Protein AF-A0A8C5XWJ7-F1 (afdb_monomer_lite)

Radius of gyration: 26.79 Å; chains: 1; bounding box: 66×51×89 Å

Structure (mmCIF, N/CA/C/O backbone):
data_AF-A0A8C5XWJ7-F1
#
_entry.id   AF-A0A8C5XWJ7-F1
#
loop_
_atom_site.group_PDB
_atom_site.id
_atom_site.type_symbol
_atom_site.label_atom_id
_atom_site.label_alt_id
_atom_site.label_comp_id
_atom_site.label_asym_id
_atom_site.label_entity_id
_atom_site.label_seq_id
_atom_site.pdbx_PDB_ins_code
_atom_site.Cartn_x
_atom_site.Cartn_y
_atom_site.Cartn_z
_atom_site.occupancy
_atom_site.B_iso_or_equiv
_atom_site.auth_seq_id
_atom_site.auth_comp_id
_atom_site.auth_asym_id
_atom_site.auth_atom_id
_atom_site.pdbx_PDB_model_num
ATOM 1 N N . MET A 1 1 ? 43.034 -2.408 -33.786 1.00 40.81 1 MET A N 1
ATOM 2 C CA . MET A 1 1 ? 42.674 -2.205 -32.367 1.00 40.81 1 MET A CA 1
ATOM 3 C C . MET A 1 1 ? 41.240 -1.733 -32.351 1.00 40.81 1 MET A C 1
ATOM 5 O O . MET A 1 1 ? 40.972 -0.617 -32.766 1.00 40.81 1 MET A O 1
ATOM 9 N N . ASP A 1 2 ? 40.327 -2.635 -32.014 1.00 49.75 2 ASP A N 1
ATOM 10 C CA . ASP A 1 2 ? 38.895 -2.451 -32.217 1.00 49.75 2 ASP A CA 1
ATOM 11 C C . ASP A 1 2 ? 38.173 -2.658 -30.889 1.00 49.75 2 ASP A C 1
ATOM 13 O O . ASP A 1 2 ? 38.256 -3.739 -30.296 1.00 49.75 2 ASP A O 1
ATOM 17 N N . ARG A 1 3 ? 37.506 -1.603 -30.423 1.00 49.62 3 ARG A N 1
ATOM 18 C CA . ARG A 1 3 ? 36.061 -1.578 -30.151 1.00 49.62 3 ARG A CA 1
ATOM 19 C C . ARG A 1 3 ? 35.765 -0.497 -29.130 1.00 49.62 3 ARG A C 1
ATOM 21 O O . ARG A 1 3 ? 35.893 -0.695 -27.922 1.00 49.62 3 ARG A O 1
ATOM 28 N N . GLY A 1 4 ? 35.327 0.649 -29.647 1.00 53.47 4 GLY A N 1
ATOM 29 C CA . GLY A 1 4 ? 34.636 1.659 -28.863 1.00 53.47 4 GLY A CA 1
ATOM 30 C C . GLY A 1 4 ? 33.479 1.003 -28.116 1.00 53.47 4 GLY A C 1
ATOM 31 O O . GLY A 1 4 ? 32.490 0.583 -28.709 1.00 53.47 4 GLY A O 1
ATOM 32 N N . ARG A 1 5 ? 33.624 0.881 -26.798 1.00 60.12 5 ARG A N 1
ATOM 33 C CA . ARG A 1 5 ? 32.554 0.455 -25.903 1.00 60.12 5 ARG A CA 1
ATOM 34 C C . ARG A 1 5 ? 31.659 1.665 -25.661 1.00 60.12 5 ARG A C 1
ATOM 36 O O . ARG A 1 5 ? 31.782 2.364 -24.660 1.00 60.12 5 ARG A O 1
ATOM 43 N N . SER A 1 6 ? 30.787 1.944 -26.620 1.00 64.38 6 SER A N 1
ATOM 44 C CA . SER A 1 6 ? 29.688 2.886 -26.458 1.00 64.38 6 SER A CA 1
ATOM 45 C C . SER A 1 6 ? 28.746 2.333 -25.389 1.00 64.38 6 SER A C 1
ATOM 47 O O . SER A 1 6 ? 28.048 1.339 -25.583 1.00 64.38 6 SER A O 1
ATOM 49 N N . PHE A 1 7 ? 28.756 2.966 -24.216 1.00 57.22 7 PHE A N 1
ATOM 50 C CA . PHE A 1 7 ? 27.752 2.749 -23.185 1.00 57.22 7 PHE A CA 1
ATOM 51 C C . PHE A 1 7 ? 26.411 3.235 -23.735 1.00 57.22 7 PHE A C 1
ATOM 53 O O . PHE A 1 7 ? 26.089 4.421 -23.667 1.00 57.22 7 PHE A O 1
ATOM 60 N N . ALA A 1 8 ? 25.644 2.319 -24.324 1.00 52.94 8 ALA A N 1
ATOM 61 C CA . ALA A 1 8 ? 24.260 2.562 -24.680 1.00 52.94 8 ALA A CA 1
ATOM 62 C C . ALA A 1 8 ? 23.503 2.942 -23.398 1.00 52.94 8 ALA A C 1
ATOM 64 O O . ALA A 1 8 ? 23.212 2.101 -22.546 1.00 52.94 8 ALA A O 1
ATOM 65 N N . LYS A 1 9 ? 23.232 4.240 -23.241 1.00 59.19 9 LYS A N 1
ATOM 66 C CA . LYS A 1 9 ? 22.305 4.773 -22.246 1.00 59.19 9 LYS A CA 1
ATOM 67 C C . LYS A 1 9 ? 20.931 4.190 -22.564 1.00 59.19 9 LYS A C 1
ATOM 69 O O . LYS A 1 9 ? 20.257 4.649 -23.479 1.00 59.19 9 LYS A O 1
ATOM 74 N N . SER A 1 10 ? 20.551 3.144 -21.839 1.00 54.28 10 SER A N 1
ATOM 75 C CA . SER A 1 10 ? 19.203 2.586 -21.899 1.00 54.28 10 SER A CA 1
ATOM 76 C C . SER A 1 10 ? 18.195 3.675 -21.526 1.00 54.28 10 SER A C 1
ATOM 78 O O . SER A 1 10 ? 18.187 4.165 -20.399 1.00 54.28 10 SER A O 1
ATOM 80 N N . SER A 1 11 ? 17.337 4.041 -22.476 1.00 57.50 11 SER A N 1
ATOM 81 C CA . SER A 1 11 ? 16.183 4.932 -22.305 1.00 57.50 11 SER A CA 1
ATOM 82 C C . SER A 1 11 ? 15.000 4.252 -21.590 1.00 57.50 11 SER A C 1
ATOM 84 O O . SER A 1 11 ? 13.894 4.779 -21.558 1.00 57.50 11 SER A O 1
ATOM 86 N N . GLY A 1 12 ? 15.208 3.084 -20.968 1.00 54.47 12 GLY A N 1
ATOM 87 C CA . GLY A 1 12 ? 14.169 2.299 -20.287 1.00 54.47 12 GLY A CA 1
ATOM 88 C C . GLY A 1 12 ? 13.775 2.781 -18.881 1.00 54.47 12 GLY A C 1
ATOM 89 O O . GLY A 1 12 ? 13.109 2.042 -18.150 1.00 54.47 12 GLY A O 1
ATOM 90 N N . GLY A 1 13 ? 14.212 3.974 -18.464 1.00 57.50 13 GLY A N 1
ATOM 91 C CA . GLY A 1 13 ? 13.927 4.530 -17.137 1.00 57.50 13 GLY A CA 1
ATOM 92 C C . GLY A 1 13 ? 12.491 5.040 -16.989 1.00 57.50 13 GLY A C 1
ATOM 93 O O . GLY A 1 13 ? 11.832 4.751 -15.991 1.00 57.50 13 GLY A O 1
ATOM 94 N N . ASP A 1 14 ? 11.971 5.734 -18.001 1.00 60.69 14 ASP A N 1
ATOM 95 C CA . ASP A 1 14 ? 10.746 6.533 -17.864 1.00 60.69 14 ASP A CA 1
ATOM 96 C C . ASP A 1 14 ? 9.481 5.682 -17.692 1.00 60.69 14 ASP A C 1
ATOM 98 O O . ASP A 1 14 ? 8.624 5.977 -16.852 1.00 60.69 14 ASP A O 1
ATOM 102 N N . ALA A 1 15 ? 9.385 4.565 -18.418 1.00 63.22 15 ALA A N 1
ATOM 103 C CA . ALA A 1 15 ? 8.252 3.646 -18.309 1.00 63.22 15 ALA A CA 1
ATOM 104 C C . ALA A 1 15 ? 8.202 2.958 -16.934 1.00 63.22 15 ALA A C 1
ATOM 106 O O . ALA A 1 15 ? 7.151 2.908 -16.291 1.00 63.22 15 ALA A O 1
ATOM 107 N N . GLN A 1 16 ? 9.355 2.494 -16.440 1.00 63.53 16 GLN A N 1
ATOM 108 C CA . GLN A 1 16 ? 9.446 1.821 -15.143 1.00 63.53 16 GLN A CA 1
ATOM 109 C C . GLN A 1 16 ? 9.201 2.782 -13.977 1.00 63.53 16 GLN A C 1
ATOM 111 O O . GLN A 1 16 ? 8.587 2.399 -12.980 1.00 63.53 16 GLN A O 1
ATOM 116 N N . ILE A 1 17 ? 9.657 4.034 -14.085 1.00 70.62 17 ILE A N 1
ATOM 117 C CA . ILE A 1 17 ? 9.382 5.072 -13.086 1.00 70.62 17 ILE A CA 1
ATOM 118 C C . ILE A 1 17 ? 7.880 5.384 -13.062 1.00 70.62 17 ILE A C 1
ATOM 120 O O . ILE A 1 17 ? 7.280 5.400 -11.986 1.00 70.62 17 ILE A O 1
ATOM 124 N N . SER A 1 18 ? 7.249 5.536 -14.230 1.00 72.81 18 SER A N 1
ATOM 125 C CA . SER A 1 18 ? 5.811 5.804 -14.350 1.00 72.81 18 SER A CA 1
ATOM 126 C C . SER A 1 18 ? 4.949 4.704 -13.722 1.00 72.81 18 SER A C 1
ATOM 128 O O . SER A 1 18 ? 4.037 4.991 -12.939 1.00 72.81 18 SER A O 1
ATOM 130 N N . GLU A 1 19 ? 5.254 3.432 -13.989 1.00 77.12 19 GLU A N 1
ATOM 131 C CA . GLU A 1 19 ? 4.512 2.308 -13.413 1.00 77.12 19 GLU A CA 1
ATOM 132 C C . GLU A 1 19 ? 4.692 2.213 -11.890 1.00 77.12 19 GLU A C 1
ATOM 134 O O . GLU A 1 19 ? 3.715 2.079 -11.144 1.00 77.12 19 GLU A O 1
ATOM 139 N N . LYS A 1 20 ? 5.922 2.394 -11.394 1.00 80.12 20 LYS A N 1
ATOM 140 C CA . LYS A 1 20 ? 6.206 2.428 -9.951 1.00 80.12 20 LYS A CA 1
ATOM 141 C C . LYS A 1 20 ? 5.446 3.557 -9.256 1.00 80.12 20 LYS A C 1
ATOM 143 O O . LYS A 1 20 ? 4.802 3.316 -8.234 1.00 80.12 20 LYS A O 1
ATOM 148 N N . CYS A 1 21 ? 5.422 4.756 -9.837 1.00 83.00 21 CYS A N 1
ATOM 149 C CA . CYS A 1 21 ? 4.646 5.881 -9.318 1.00 83.00 21 CYS A CA 1
ATOM 150 C C . CYS A 1 21 ? 3.147 5.559 -9.206 1.00 83.00 21 CYS A C 1
ATOM 152 O O . CYS A 1 21 ? 2.519 5.929 -8.212 1.00 83.00 21 CYS A O 1
ATOM 154 N N . LYS A 1 22 ? 2.569 4.839 -10.178 1.00 88.81 22 LYS A N 1
ATOM 155 C CA . LYS A 1 22 ? 1.166 4.391 -10.117 1.00 88.81 22 LYS A CA 1
ATOM 156 C C . LYS A 1 22 ? 0.940 3.402 -8.971 1.00 88.81 22 LYS A C 1
ATOM 158 O O . LYS A 1 22 ? 0.002 3.581 -8.198 1.00 88.81 22 LYS A O 1
ATOM 163 N N . THR A 1 23 ? 1.823 2.414 -8.801 1.00 91.81 23 THR A N 1
ATOM 164 C CA . THR A 1 23 ? 1.698 1.439 -7.698 1.00 91.81 23 THR A CA 1
ATOM 165 C C . THR A 1 23 ? 1.823 2.088 -6.319 1.00 91.81 23 THR A C 1
ATOM 167 O O . THR A 1 23 ? 1.066 1.760 -5.411 1.00 91.81 23 THR A O 1
ATOM 170 N N . PHE A 1 24 ? 2.709 3.073 -6.165 1.00 94.06 24 PHE A N 1
ATOM 17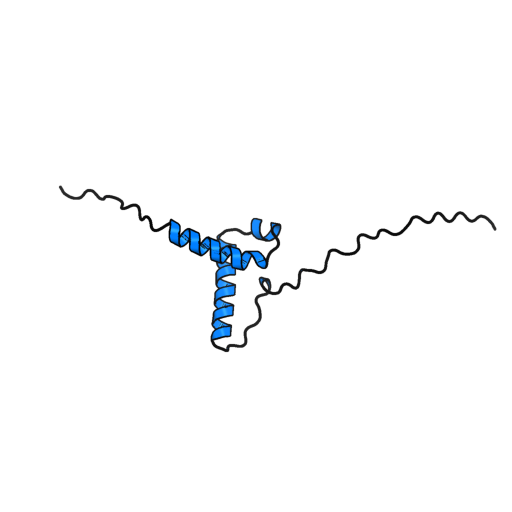1 C CA . PHE A 1 24 ? 2.848 3.827 -4.922 1.00 94.06 24 PHE A CA 1
ATOM 172 C C . PHE A 1 24 ? 1.605 4.652 -4.585 1.00 94.06 24 PHE A C 1
ATOM 174 O O . PHE A 1 24 ? 1.238 4.710 -3.414 1.00 94.06 24 PHE A O 1
ATOM 181 N N . LYS A 1 25 ? 0.916 5.224 -5.580 1.00 92.62 25 LYS A N 1
ATOM 182 C CA . LYS A 1 25 ? -0.365 5.918 -5.365 1.00 92.62 25 LYS A CA 1
ATOM 183 C C . LYS A 1 25 ? -1.468 4.976 -4.867 1.00 92.62 25 LYS A C 1
ATOM 185 O O . LYS A 1 25 ? -2.253 5.366 -4.006 1.00 92.62 25 LYS A O 1
ATOM 190 N N . ASP A 1 26 ? -1.516 3.736 -5.361 1.00 92.12 26 ASP A N 1
ATOM 191 C CA . ASP A 1 26 ? -2.495 2.742 -4.889 1.00 92.12 26 ASP A CA 1
ATOM 192 C C . ASP A 1 26 ? -2.244 2.321 -3.432 1.00 92.12 26 ASP A C 1
ATOM 194 O O . ASP A 1 26 ? -3.185 2.035 -2.696 1.00 92.12 26 ASP A O 1
ATOM 198 N N . ILE A 1 27 ? -0.984 2.329 -2.989 1.00 94.00 27 ILE A N 1
ATOM 199 C CA . ILE A 1 27 ? -0.628 2.033 -1.598 1.00 94.00 27 ILE A CA 1
ATOM 200 C C . ILE A 1 27 ? -0.807 3.249 -0.686 1.00 94.00 27 ILE A C 1
ATOM 202 O O . ILE A 1 27 ? -1.276 3.099 0.442 1.00 94.00 27 ILE A O 1
ATOM 206 N N . SER A 1 28 ? -0.485 4.460 -1.150 1.00 93.50 28 SER A N 1
ATOM 207 C CA . SER A 1 28 ? -0.492 5.656 -0.299 1.00 93.50 28 SER A CA 1
ATOM 208 C C . SER A 1 28 ? -1.861 5.969 0.305 1.00 93.50 28 SER A C 1
ATOM 210 O O . SER A 1 28 ? -1.925 6.610 1.346 1.00 93.50 28 SER A O 1
ATOM 212 N N . LYS A 1 29 ? -2.956 5.496 -0.307 1.00 91.62 29 LYS A N 1
ATOM 213 C CA . LYS A 1 29 ? -4.331 5.683 0.190 1.00 91.62 29 LYS A CA 1
ATOM 214 C C . LYS A 1 29 ? -4.597 5.041 1.558 1.00 91.62 29 LYS A C 1
ATOM 216 O O . LYS A 1 29 ? -5.550 5.423 2.227 1.00 91.62 29 LYS A O 1
ATOM 221 N N . TYR A 1 30 ? -3.772 4.075 1.961 1.00 91.81 30 TYR A N 1
ATOM 222 C CA . TYR A 1 30 ? -3.890 3.384 3.247 1.00 91.81 30 TYR A CA 1
ATOM 223 C C . TYR A 1 30 ? -3.126 4.076 4.386 1.00 91.81 30 TYR A C 1
ATOM 225 O O . TYR A 1 30 ? -3.237 3.680 5.545 1.00 91.81 30 TYR A O 1
ATOM 233 N N . PHE A 1 31 ? -2.355 5.115 4.067 1.00 91.12 31 PHE A N 1
ATOM 234 C CA . PHE A 1 31 ? -1.534 5.855 5.016 1.00 91.12 31 PHE A CA 1
ATOM 235 C C . PHE A 1 31 ? -1.993 7.310 5.085 1.00 91.12 31 PHE A C 1
ATOM 237 O O . PHE A 1 31 ? -2.501 7.873 4.114 1.00 91.12 31 PHE A O 1
ATOM 244 N N . SER A 1 32 ? -1.782 7.958 6.230 1.00 90.81 32 SER A N 1
ATOM 245 C CA . SER A 1 32 ? -1.855 9.419 6.270 1.00 90.81 32 SER A CA 1
ATOM 246 C C . SER A 1 32 ? -0.720 10.031 5.436 1.00 90.81 32 SER A C 1
ATOM 248 O O . SER A 1 32 ? 0.315 9.401 5.207 1.00 90.81 32 SER A O 1
ATOM 250 N N . LYS A 1 33 ? -0.886 11.286 4.993 1.00 90.75 33 LYS A N 1
ATOM 251 C CA . LYS A 1 33 ? 0.160 12.002 4.236 1.00 90.75 33 LYS A CA 1
ATOM 252 C C . LYS A 1 33 ? 1.490 12.041 4.996 1.00 90.75 33 LYS A C 1
ATOM 254 O O . LYS A 1 33 ? 2.541 11.889 4.388 1.00 90.75 33 LYS A O 1
ATOM 259 N N . GLU A 1 34 ? 1.436 12.220 6.312 1.00 92.38 34 GLU A N 1
ATOM 260 C CA . GLU A 1 34 ? 2.621 12.279 7.167 1.00 92.38 34 GLU A CA 1
ATOM 261 C C . GLU A 1 34 ? 3.321 10.920 7.276 1.00 92.38 34 GLU A C 1
ATOM 263 O O . GLU A 1 34 ? 4.523 10.829 7.035 1.00 92.38 34 GLU A O 1
ATOM 268 N N . GLU A 1 35 ? 2.574 9.850 7.563 1.00 93.06 35 GLU A N 1
ATOM 269 C CA . GLU A 1 35 ? 3.132 8.494 7.616 1.00 93.06 35 GLU A CA 1
ATOM 270 C C . GLU A 1 35 ? 3.732 8.091 6.269 1.00 93.06 35 GLU A C 1
ATOM 272 O O . GLU A 1 35 ? 4.850 7.589 6.219 1.00 93.06 35 GLU A O 1
ATOM 277 N N . TRP A 1 36 ? 3.035 8.371 5.165 1.00 94.12 36 TRP A N 1
ATOM 278 C CA . TRP A 1 36 ? 3.519 8.053 3.824 1.00 94.12 36 TRP A CA 1
ATOM 279 C C . TRP A 1 36 ? 4.805 8.804 3.453 1.00 94.12 36 TRP A C 1
ATOM 281 O O . TRP A 1 36 ? 5.684 8.245 2.790 1.00 94.12 36 TRP A O 1
ATOM 291 N N . SER A 1 37 ? 4.934 10.061 3.880 1.00 93.88 37 SER A N 1
ATOM 292 C CA . SER A 1 37 ? 6.143 10.864 3.669 1.00 93.88 37 SER A CA 1
ATOM 293 C C . SER A 1 37 ? 7.324 10.374 4.504 1.00 93.88 37 SER A C 1
ATOM 295 O O . SER A 1 37 ? 8.455 10.440 4.031 1.00 93.88 37 SER A O 1
ATOM 297 N N . ARG A 1 38 ? 7.073 9.826 5.701 1.00 95.50 38 ARG A N 1
ATOM 298 C CA . ARG A 1 38 ? 8.111 9.231 6.562 1.00 95.50 38 ARG A CA 1
ATOM 299 C C . ARG A 1 38 ? 8.643 7.891 6.037 1.00 95.50 38 ARG A C 1
ATOM 301 O O . ARG A 1 38 ? 9.733 7.485 6.425 1.00 95.50 38 ARG A O 1
ATOM 308 N N . LEU A 1 39 ? 7.903 7.200 5.165 1.00 95.06 39 LEU A N 1
ATOM 309 C CA . LEU A 1 39 ? 8.336 5.920 4.599 1.00 95.06 39 LEU A CA 1
ATOM 310 C C . LEU A 1 39 ? 9.391 6.094 3.498 1.00 95.06 39 LEU A C 1
ATOM 312 O O . LEU A 1 39 ? 9.185 6.806 2.506 1.00 95.06 39 LEU A O 1
ATOM 316 N N . GLY A 1 40 ? 10.484 5.340 3.624 1.00 95.75 40 GLY A N 1
ATOM 317 C CA . GLY A 1 40 ? 11.524 5.237 2.600 1.00 95.75 40 GLY A CA 1
ATOM 318 C C . GLY A 1 40 ? 11.092 4.409 1.382 1.00 95.75 40 GLY A C 1
ATOM 319 O O . GLY A 1 40 ? 10.098 3.682 1.410 1.00 95.75 40 GLY A O 1
ATOM 320 N N . TYR A 1 41 ? 11.870 4.477 0.297 1.00 92.81 41 TYR A N 1
ATOM 321 C CA . TYR A 1 41 ? 11.576 3.759 -0.953 1.00 92.81 41 TYR A CA 1
ATOM 322 C C . TYR A 1 41 ? 11.466 2.235 -0.769 1.00 92.81 41 TYR A C 1
ATOM 324 O O . TYR A 1 41 ? 10.535 1.614 -1.284 1.00 92.81 41 TYR A O 1
ATOM 332 N N . SER A 1 42 ? 12.383 1.638 0.002 1.00 92.69 42 SER A N 1
ATOM 333 C CA . SER A 1 42 ? 12.367 0.196 0.290 1.00 92.69 42 SER A CA 1
ATOM 334 C C . SER A 1 42 ? 11.085 -0.214 1.023 1.00 92.69 42 SER A C 1
ATOM 336 O O . SER A 1 42 ? 10.377 -1.111 0.577 1.00 92.69 42 SER A O 1
ATOM 338 N N . GLN A 1 43 ? 10.691 0.532 2.062 1.00 94.75 43 GLN A N 1
ATOM 339 C CA . GLN A 1 43 ? 9.447 0.270 2.795 1.00 94.75 43 GLN A CA 1
ATOM 340 C C . GLN A 1 43 ? 8.209 0.397 1.898 1.00 94.75 43 GLN A C 1
ATOM 342 O O . GLN A 1 43 ? 7.336 -0.468 1.922 1.00 94.75 43 GLN A O 1
ATOM 347 N N . LYS A 1 44 ? 8.142 1.442 1.062 1.00 94.75 44 LYS A N 1
ATOM 348 C CA . LYS A 1 44 ? 7.056 1.621 0.080 1.00 94.75 44 LYS A CA 1
ATOM 349 C C . LYS A 1 44 ? 6.972 0.440 -0.885 1.00 94.75 44 LYS A C 1
ATOM 351 O O . LYS A 1 44 ? 5.877 -0.034 -1.182 1.00 94.75 44 LYS A O 1
ATOM 356 N N . THR A 1 45 ? 8.121 -0.065 -1.324 1.00 93.62 45 THR A N 1
ATOM 357 C CA . THR A 1 45 ? 8.211 -1.248 -2.188 1.00 93.62 45 THR A CA 1
ATOM 358 C C . THR A 1 45 ? 7.696 -2.500 -1.478 1.00 93.62 45 THR A C 1
ATOM 360 O O . THR A 1 45 ? 6.895 -3.234 -2.058 1.00 93.62 45 THR A O 1
ATOM 363 N N . SER A 1 46 ? 8.052 -2.706 -0.207 1.00 94.81 46 SER A N 1
ATOM 364 C CA . SER A 1 46 ? 7.527 -3.820 0.592 1.00 94.81 46 SER A CA 1
ATOM 365 C C . SER A 1 46 ? 6.001 -3.784 0.702 1.00 94.81 46 SER A C 1
ATOM 367 O O . SER A 1 46 ? 5.358 -4.811 0.506 1.00 94.81 46 SER A O 1
ATOM 369 N N . TYR A 1 47 ? 5.389 -2.614 0.917 1.00 95.31 47 TYR A N 1
ATOM 370 C CA . TYR A 1 47 ? 3.924 -2.503 0.962 1.00 95.31 47 TYR A CA 1
ATOM 371 C C . TYR A 1 47 ? 3.247 -2.804 -0.382 1.00 95.31 47 TYR A C 1
ATOM 373 O O . TYR A 1 47 ? 2.202 -3.458 -0.404 1.00 95.31 47 TYR A O 1
ATOM 381 N N . VAL A 1 48 ? 3.849 -2.391 -1.507 1.00 94.56 48 VAL A N 1
ATOM 382 C CA . VAL A 1 48 ? 3.378 -2.790 -2.847 1.00 94.56 48 VAL A CA 1
ATOM 383 C C . VAL A 1 48 ? 3.382 -4.311 -2.974 1.00 94.56 48 VAL A C 1
ATOM 385 O O . VAL A 1 48 ? 2.395 -4.892 -3.429 1.00 94.56 48 VAL A O 1
ATOM 388 N N . TYR A 1 49 ? 4.470 -4.957 -2.551 1.00 94.38 49 TYR A N 1
ATOM 389 C CA . TYR A 1 49 ? 4.588 -6.409 -2.609 1.00 94.38 49 TYR A CA 1
ATOM 390 C C . TYR A 1 49 ? 3.562 -7.104 -1.706 1.00 94.38 49 TYR A C 1
ATOM 392 O O . TYR A 1 49 ? 2.866 -8.007 -2.163 1.00 94.38 49 TYR A O 1
ATOM 400 N N . MET A 1 50 ? 3.387 -6.639 -0.465 1.00 93.94 50 MET A N 1
ATOM 401 C CA . MET A 1 50 ? 2.401 -7.196 0.467 1.00 93.94 50 MET A CA 1
ATOM 402 C C . MET A 1 50 ? 0.976 -7.129 -0.089 1.00 93.94 50 MET A C 1
ATOM 404 O O . MET A 1 50 ? 0.245 -8.115 0.003 1.00 93.94 50 MET A O 1
ATOM 408 N N . LYS A 1 51 ? 0.589 -6.006 -0.710 1.00 94.44 51 LYS A N 1
ATOM 409 C CA . LYS A 1 51 ? -0.721 -5.887 -1.362 1.00 94.44 51 LYS A CA 1
ATOM 410 C C . LYS A 1 51 ? -0.852 -6.845 -2.547 1.00 94.44 51 LYS A C 1
ATOM 412 O O . LYS A 1 51 ? -1.827 -7.581 -2.625 1.00 94.44 51 LYS A O 1
ATOM 417 N N . LYS A 1 52 ? 0.133 -6.871 -3.453 1.00 94.38 52 LYS A N 1
ATOM 418 C CA . LYS A 1 52 ? 0.113 -7.760 -4.630 1.00 94.38 52 LYS A CA 1
ATOM 419 C C . LYS A 1 52 ? 0.045 -9.237 -4.236 1.00 94.38 52 LYS A C 1
ATOM 421 O O . LYS A 1 52 ? -0.667 -10.007 -4.880 1.00 94.38 52 LYS A O 1
ATOM 426 N N . ASN A 1 53 ? 0.763 -9.623 -3.184 1.00 94.31 53 ASN A N 1
ATOM 427 C CA . ASN A 1 53 ? 0.725 -10.974 -2.641 1.00 94.31 53 ASN A CA 1
ATOM 428 C C . ASN A 1 53 ? -0.670 -11.304 -2.094 1.00 94.31 53 ASN A C 1
ATOM 430 O O . ASN A 1 53 ? -1.238 -12.327 -2.459 1.00 94.31 53 ASN A O 1
ATOM 434 N N . TYR A 1 54 ? -1.260 -10.409 -1.295 1.00 95.19 54 TYR A N 1
ATOM 435 C CA . TYR A 1 54 ? -2.627 -10.570 -0.790 1.00 95.19 54 TYR A CA 1
ATOM 436 C C . TYR A 1 54 ? -3.664 -10.713 -1.915 1.00 95.19 54 TYR A C 1
ATOM 438 O O . TYR A 1 54 ? -4.448 -11.662 -1.914 1.00 95.19 54 TYR A O 1
ATOM 446 N N . ASP A 1 55 ? -3.620 -9.825 -2.912 1.00 94.31 55 ASP A N 1
ATOM 447 C CA . ASP A 1 55 ? -4.523 -9.859 -4.068 1.00 94.31 55 ASP A CA 1
ATOM 448 C C . ASP A 1 55 ? -4.366 -11.180 -4.850 1.00 94.31 55 ASP A C 1
ATOM 450 O O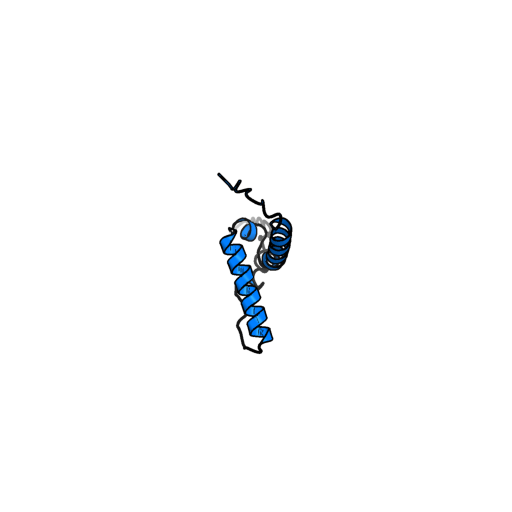 . ASP A 1 55 ? -5.344 -11.771 -5.308 1.00 94.31 55 ASP A O 1
ATOM 454 N N . THR A 1 56 ? -3.132 -11.680 -4.975 1.00 96.12 56 THR A N 1
ATOM 455 C CA . THR A 1 56 ? -2.835 -12.948 -5.657 1.00 96.12 56 THR A CA 1
ATOM 456 C C . THR A 1 56 ? -3.360 -14.146 -4.878 1.00 96.12 56 THR A C 1
ATOM 458 O O . THR A 1 56 ? -4.061 -14.969 -5.456 1.00 96.12 56 THR A O 1
ATOM 461 N N . MET A 1 57 ? -3.090 -14.232 -3.574 1.00 96.00 57 MET A N 1
ATOM 462 C CA . MET A 1 57 ? -3.603 -15.323 -2.739 1.00 96.00 57 MET A CA 1
ATOM 463 C C . MET A 1 57 ? -5.137 -15.336 -2.712 1.00 96.00 57 MET A C 1
ATOM 465 O O . MET A 1 57 ? -5.745 -16.398 -2.819 1.00 96.00 57 MET A O 1
ATOM 469 N N . THR A 1 58 ? -5.763 -14.158 -2.655 1.00 94.69 58 THR A N 1
ATOM 470 C CA . THR A 1 58 ? -7.225 -14.015 -2.720 1.00 94.69 58 THR A CA 1
ATOM 471 C C . THR A 1 58 ? -7.777 -14.506 -4.059 1.00 94.69 58 THR A C 1
ATOM 473 O O . THR A 1 58 ? -8.746 -15.259 -4.086 1.00 94.69 58 THR A O 1
ATOM 476 N N . ARG A 1 59 ? -7.135 -14.147 -5.181 1.00 95.62 59 ARG A N 1
ATOM 477 C CA . ARG A 1 59 ? -7.524 -14.620 -6.522 1.00 95.62 59 ARG A CA 1
ATOM 478 C C . ARG A 1 59 ? -7.375 -16.136 -6.685 1.00 95.62 59 ARG A C 1
ATOM 480 O O . ARG A 1 59 ? -8.117 -16.732 -7.455 1.00 95.62 59 ARG A O 1
ATOM 487 N N . LEU A 1 60 ? -6.449 -16.752 -5.954 1.00 96.62 60 LEU A N 1
ATOM 488 C CA . LEU A 1 60 ? -6.278 -18.207 -5.905 1.00 96.62 60 LEU A CA 1
ATOM 489 C C . LEU A 1 60 ? -7.308 -18.911 -4.999 1.00 96.62 60 LEU A C 1
ATOM 491 O O . LEU A 1 60 ? -7.239 -20.124 -4.836 1.00 96.62 60 LEU A O 1
ATOM 495 N N . GLY A 1 61 ? -8.248 -18.179 -4.391 1.00 95.25 61 GLY A N 1
ATOM 496 C CA . GLY A 1 61 ? -9.255 -18.743 -3.487 1.00 95.25 61 GLY 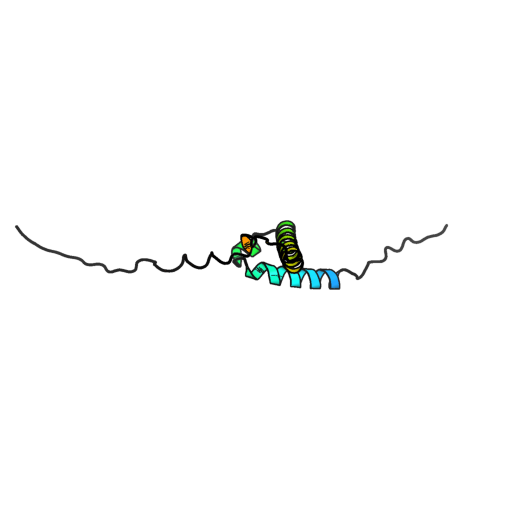A CA 1
ATOM 497 C C . GLY A 1 61 ? -8.712 -19.103 -2.101 1.00 95.25 61 GLY A C 1
ATOM 498 O O . GLY A 1 61 ? -9.399 -19.763 -1.320 1.00 95.25 61 GLY A O 1
ATOM 499 N N . LEU A 1 62 ? -7.493 -18.669 -1.766 1.00 94.81 62 LEU A N 1
ATOM 500 C CA . LEU A 1 62 ? -6.908 -18.912 -0.453 1.00 94.81 62 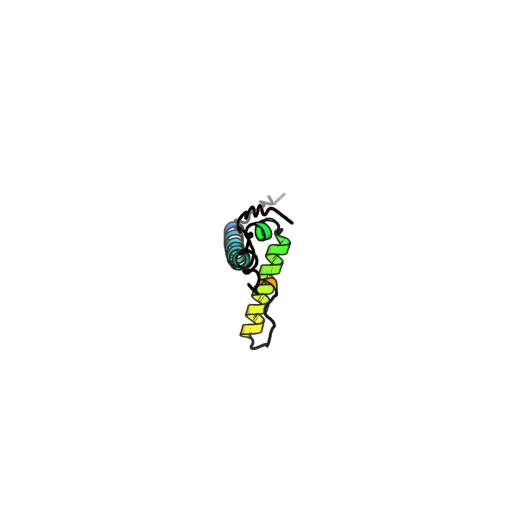LEU A CA 1
ATOM 501 C C . LEU A 1 62 ? -7.518 -17.954 0.573 1.00 94.81 62 LEU A C 1
ATOM 503 O O . LEU A 1 62 ? -7.556 -16.735 0.379 1.00 94.81 62 LEU A O 1
ATOM 507 N N . LYS A 1 63 ? -7.945 -18.503 1.713 1.00 90.25 63 LYS A N 1
ATOM 508 C CA . LYS A 1 63 ? -8.374 -17.703 2.864 1.00 90.25 63 LYS A CA 1
ATOM 509 C C . LYS A 1 63 ? -7.155 -17.008 3.458 1.00 90.25 63 LYS A C 1
ATOM 511 O O . LYS A 1 63 ? -6.353 -17.633 4.145 1.00 90.25 63 LYS A O 1
ATOM 516 N N . THR A 1 64 ? -7.017 -15.715 3.187 1.00 87.69 64 THR A N 1
ATOM 517 C CA . THR A 1 64 ? -5.907 -14.907 3.696 1.00 87.69 64 THR A CA 1
ATOM 518 C C . THR A 1 64 ? -6.410 -13.717 4.487 1.00 87.69 64 THR A C 1
ATOM 520 O O . THR A 1 64 ? -7.429 -13.107 4.163 1.00 87.69 64 THR A O 1
ATOM 523 N N . ASN A 1 65 ? -5.698 -13.401 5.566 1.00 89.56 65 ASN A N 1
ATOM 524 C CA . ASN A 1 65 ? -6.029 -12.257 6.401 1.00 89.56 65 ASN A CA 1
ATOM 525 C C . ASN A 1 65 ? -5.662 -10.957 5.684 1.00 89.56 65 ASN A C 1
ATOM 527 O O . ASN A 1 65 ? -4.603 -10.859 5.062 1.00 89.56 65 ASN A O 1
ATOM 531 N N . LEU A 1 66 ? -6.529 -9.950 5.813 1.00 90.81 66 LEU A N 1
ATOM 532 C CA . LEU A 1 66 ? -6.263 -8.616 5.288 1.00 90.81 66 LEU A CA 1
ATOM 533 C C . LEU A 1 66 ? -5.002 -8.044 5.964 1.00 90.81 66 LEU A C 1
ATOM 535 O O . LEU A 1 66 ? -4.955 -7.997 7.198 1.00 90.81 66 LEU A O 1
ATOM 539 N N . PRO A 1 67 ? -3.994 -7.578 5.202 1.00 91.75 67 PRO A N 1
ATOM 540 C CA . PRO A 1 67 ? -2.807 -6.966 5.778 1.00 91.75 67 PRO A CA 1
ATOM 541 C C . PRO A 1 67 ? -3.168 -5.801 6.703 1.00 91.75 67 PRO A C 1
ATOM 543 O O . PRO A 1 67 ? -4.015 -4.970 6.367 1.00 91.75 67 PRO A O 1
ATOM 546 N N . ALA A 1 68 ? -2.486 -5.697 7.847 1.00 90.56 68 ALA A N 1
ATOM 547 C CA . ALA A 1 68 ? -2.808 -4.706 8.877 1.00 90.56 68 ALA A CA 1
ATOM 548 C C . ALA A 1 68 ? -2.832 -3.265 8.337 1.00 90.56 68 ALA A C 1
ATOM 550 O O . ALA A 1 68 ? -3.731 -2.498 8.672 1.00 90.56 68 ALA A O 1
ATOM 551 N N . PHE A 1 69 ? -1.906 -2.915 7.438 1.00 89.69 69 PHE A N 1
ATOM 552 C CA . PHE A 1 69 ? -1.865 -1.580 6.835 1.00 89.69 69 PHE A CA 1
ATOM 553 C C . PHE A 1 69 ? -3.062 -1.294 5.912 1.00 89.69 69 PHE A C 1
ATOM 555 O O . PHE A 1 69 ? -3.455 -0.143 5.790 1.00 89.69 69 PHE A O 1
ATOM 562 N N . MET A 1 70 ? -3.672 -2.315 5.295 1.00 91.12 70 MET A N 1
ATOM 563 C CA . MET A 1 70 ? -4.884 -2.162 4.474 1.00 91.12 70 MET A CA 1
ATOM 564 C C . MET A 1 70 ? -6.150 -2.065 5.329 1.00 91.12 70 MET A C 1
ATOM 566 O O . MET A 1 70 ? -7.186 -1.589 4.861 1.00 91.12 70 MET A O 1
ATOM 570 N N . SER A 1 71 ? -6.084 -2.498 6.590 1.00 85.94 71 SER A N 1
ATOM 571 C CA . SER A 1 71 ? -7.197 -2.366 7.520 1.00 85.94 71 SER A CA 1
ATOM 572 C C . SER A 1 71 ? -7.347 -0.896 7.938 1.00 85.94 71 SER A C 1
ATOM 574 O O . SER A 1 71 ? -6.661 -0.378 8.815 1.00 85.94 71 SER A O 1
ATOM 576 N N . SER A 1 72 ? -8.264 -0.184 7.282 1.00 62.88 72 SER A N 1
ATOM 577 C CA . SER A 1 72 ? -8.487 1.261 7.454 1.00 62.88 72 SER A CA 1
ATOM 578 C C . SER A 1 72 ? -9.109 1.656 8.812 1.00 62.88 72 SER A C 1
ATOM 580 O O . SER A 1 72 ? -9.718 2.721 8.929 1.00 62.88 72 SER A O 1
ATOM 582 N N . LYS A 1 73 ? -8.949 0.844 9.869 1.00 60.03 73 LYS A N 1
ATOM 583 C CA . LYS A 1 73 ? -9.531 1.057 11.210 1.00 60.03 73 LYS A CA 1
ATOM 584 C C . LYS A 1 73 ? -8.994 2.300 11.945 1.00 60.03 73 LYS A C 1
ATOM 586 O O . LYS A 1 73 ? -9.433 2.589 13.050 1.00 60.03 73 LYS A O 1
ATOM 591 N N . ARG A 1 74 ? -8.093 3.088 11.347 1.00 58.50 74 ARG A N 1
ATOM 592 C CA . ARG A 1 74 ? -7.519 4.313 11.941 1.00 58.50 74 ARG A CA 1
ATOM 593 C C . ARG A 1 74 ? -8.261 5.601 11.551 1.00 58.50 74 ARG A C 1
ATOM 595 O O . ARG A 1 74 ? -7.640 6.597 11.196 1.00 58.50 74 ARG A O 1
ATOM 602 N N . ARG A 1 75 ? -9.597 5.605 11.623 1.00 5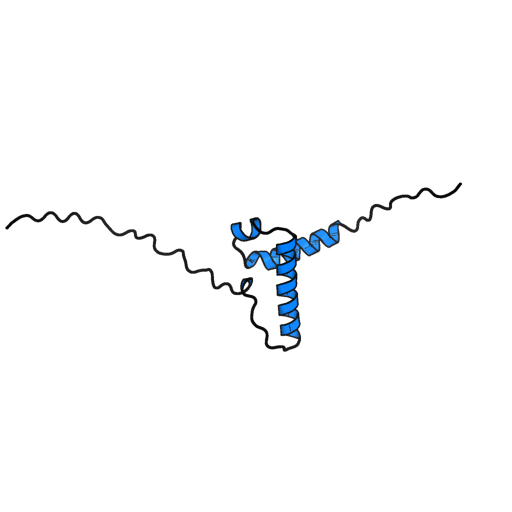3.22 75 ARG A N 1
ATOM 603 C CA . ARG A 1 75 ? -10.439 6.812 11.455 1.00 53.22 75 ARG A CA 1
ATOM 604 C C . ARG A 1 75 ? -11.441 6.991 12.606 1.00 53.22 75 ARG A C 1
ATOM 606 O O . ARG A 1 75 ? -12.630 7.146 12.365 1.00 53.22 75 ARG A O 1
ATOM 613 N N . ALA A 1 76 ? -10.969 6.988 13.854 1.00 47.69 76 ALA A N 1
ATOM 614 C CA . ALA A 1 76 ? -11.814 7.342 15.004 1.00 47.69 76 ALA A CA 1
ATOM 615 C C . ALA A 1 76 ? -11.041 7.907 16.213 1.00 47.69 76 ALA A C 1
ATOM 617 O O . ALA A 1 76 ? -11.337 7.558 17.347 1.00 47.69 76 ALA A O 1
ATOM 618 N N . ILE A 1 77 ? -10.053 8.788 16.011 1.00 52.72 77 ILE A N 1
ATOM 619 C CA . ILE A 1 77 ? -9.540 9.619 17.120 1.00 52.72 77 ILE A CA 1
ATOM 620 C C . ILE A 1 77 ? -9.393 11.067 16.649 1.00 52.72 77 ILE A C 1
ATOM 622 O O . ILE A 1 77 ? -8.290 11.585 16.555 1.00 52.72 77 ILE A O 1
ATOM 626 N N . LYS A 1 78 ? -10.506 11.710 16.280 1.00 50.50 78 LYS A N 1
ATOM 627 C CA . LYS A 1 78 ? -10.645 13.179 16.253 1.00 50.50 78 LYS A CA 1
ATOM 628 C C . LYS A 1 78 ? -12.118 13.554 16.431 1.00 50.50 78 LYS A C 1
ATOM 630 O O . LYS A 1 78 ? -12.776 13.946 15.478 1.00 50.50 78 LYS A O 1
ATOM 635 N N . SER A 1 79 ? -12.621 13.424 17.653 1.00 60.34 79 SER A N 1
ATOM 636 C CA . SER A 1 79 ? -13.869 14.072 18.078 1.00 60.34 79 SER A CA 1
ATOM 637 C C . SER A 1 79 ? -14.017 13.980 19.597 1.00 60.34 79 SER A C 1
ATOM 639 O O . SER A 1 79 ? -14.616 13.038 20.092 1.00 60.34 79 SER A O 1
ATOM 641 N N . GLN A 1 80 ? -13.391 14.919 20.314 1.00 50.25 80 GLN A N 1
ATOM 642 C CA . GLN A 1 80 ? -13.872 15.585 21.542 1.00 50.25 80 GLN A CA 1
ATOM 643 C C . GLN A 1 80 ? -12.693 16.316 22.201 1.00 50.25 80 GLN A C 1
ATOM 645 O O . GLN A 1 80 ? -12.175 15.918 23.240 1.00 50.25 80 GLN A O 1
ATOM 650 N N . ALA A 1 81 ? -12.259 17.422 21.589 1.00 48.91 81 ALA A N 1
ATOM 651 C CA . ALA A 1 81 ? -11.718 18.503 22.400 1.00 48.91 81 ALA A CA 1
ATOM 652 C C . ALA A 1 81 ? -12.910 19.025 23.214 1.00 48.91 81 ALA A C 1
ATOM 654 O O . ALA A 1 81 ? -13.867 19.549 22.648 1.00 48.91 81 ALA A O 1
ATOM 655 N N . GLN A 1 82 ? -12.898 18.740 24.513 1.00 52.16 82 GLN A N 1
ATOM 656 C CA . GLN A 1 82 ? -13.898 19.163 25.485 1.00 52.16 82 GLN A CA 1
ATOM 657 C C . GLN A 1 82 ? -13.966 20.696 25.505 1.00 52.16 82 GLN A C 1
ATOM 659 O O . GLN A 1 82 ? -13.195 21.359 26.189 1.00 52.16 82 GLN A O 1
ATOM 664 N N . GLY A 1 83 ? -14.885 21.263 24.730 1.00 55.12 83 GLY A N 1
ATOM 665 C CA . GLY A 1 83 ? -15.459 22.563 25.026 1.00 55.12 83 GLY A CA 1
ATOM 666 C C . GLY A 1 83 ? -16.675 22.331 25.909 1.00 55.12 83 GLY A C 1
ATOM 667 O O . GLY A 1 83 ? -17.722 21.948 25.401 1.00 55.12 83 GLY A O 1
ATOM 668 N N . SER A 1 84 ? -16.549 22.533 27.219 1.00 48.75 84 SER A N 1
ATOM 669 C CA . SER A 1 84 ? -17.720 22.733 28.072 1.00 48.75 84 SER A CA 1
ATOM 670 C C . SER A 1 84 ? -17.391 23.677 29.220 1.00 48.75 84 SER A C 1
ATOM 672 O O . SER A 1 84 ? -16.801 23.293 30.223 1.00 48.75 84 SER A O 1
ATOM 674 N N . ALA A 1 85 ? -17.785 24.926 28.979 1.00 49.31 85 ALA A N 1
ATOM 675 C CA . ALA A 1 85 ? -18.407 25.856 29.909 1.00 49.31 85 ALA A CA 1
ATOM 676 C C . ALA A 1 85 ? -17.751 26.055 31.283 1.00 49.31 85 ALA A C 1
ATOM 678 O O . ALA A 1 85 ? -17.900 25.262 32.210 1.00 49.31 85 ALA A O 1
ATOM 679 N N . GLY A 1 86 ? -17.174 27.246 31.454 1.00 54.25 86 GLY A N 1
ATOM 680 C CA . GLY A 1 86 ? -17.096 27.849 32.773 1.00 54.25 86 GLY A CA 1
ATOM 681 C C . GLY A 1 86 ? -18.492 27.952 33.392 1.00 54.25 86 GLY A C 1
ATOM 682 O O . GLY A 1 86 ? -19.396 28.552 32.816 1.00 54.25 86 GLY A O 1
ATOM 683 N N . GLN A 1 87 ? -18.640 27.417 34.598 1.00 55.97 87 GLN A N 1
ATOM 684 C CA . GLN A 1 87 ? -19.657 27.856 35.540 1.00 55.97 87 GLN A CA 1
ATOM 685 C C . GLN A 1 87 ? -18.959 28.235 36.842 1.00 55.97 87 GLN A C 1
ATOM 687 O O . GLN A 1 87 ? -18.598 27.408 37.672 1.00 55.97 87 GLN A O 1
ATOM 692 N N . ARG A 1 88 ? -18.760 29.549 36.992 1.00 56.12 88 ARG A N 1
ATOM 693 C CA . ARG A 1 88 ? -18.693 30.199 38.297 1.00 56.12 88 ARG A CA 1
ATOM 694 C C . ARG A 1 88 ? -19.974 29.834 39.039 1.00 56.12 88 ARG A C 1
ATOM 696 O O . ARG A 1 88 ? -21.049 30.247 38.611 1.00 56.12 88 ARG A O 1
ATOM 703 N N . GLN A 1 89 ? -19.860 29.161 40.175 1.00 58.59 89 GLN A N 1
ATOM 704 C CA . GLN A 1 89 ? -20.934 29.159 41.157 1.00 58.59 89 GLN A CA 1
ATOM 705 C C . GLN A 1 89 ? -20.397 29.690 42.482 1.00 58.59 89 GLN A C 1
ATOM 707 O O . GLN A 1 89 ? -19.839 28.983 43.310 1.00 58.59 89 GLN A O 1
ATOM 712 N N . SER A 1 90 ? -20.554 31.005 42.627 1.00 52.81 90 SER A N 1
ATOM 713 C CA . SER A 1 90 ? -20.571 31.688 43.912 1.00 52.81 90 SER A CA 1
ATOM 714 C C . SER A 1 90 ? -21.859 31.299 44.642 1.00 52.81 90 SER A C 1
ATOM 716 O O . SER A 1 90 ? -22.945 31.601 44.149 1.00 52.81 90 SER A O 1
ATOM 718 N N . ARG A 1 91 ? -21.736 30.631 45.793 1.00 56.03 91 ARG A N 1
ATOM 719 C CA . ARG A 1 91 ? -22.698 30.602 46.915 1.00 56.03 91 ARG A CA 1
ATOM 720 C C . ARG A 1 91 ? -21.847 30.384 48.172 1.00 56.03 91 ARG A C 1
ATOM 722 O O . ARG A 1 91 ? -21.156 29.381 48.241 1.00 56.03 91 ARG A O 1
ATOM 729 N N . ARG A 1 92 ? -21.587 31.372 49.033 1.00 50.62 92 ARG A N 1
ATOM 730 C CA . ARG A 1 92 ? -22.469 32.146 49.930 1.00 50.62 92 ARG A CA 1
ATOM 731 C C . ARG A 1 92 ? -23.209 31.245 50.938 1.00 50.62 92 ARG A C 1
ATOM 733 O O . ARG A 1 92 ? -24.207 30.636 50.575 1.00 50.62 92 ARG A O 1
ATOM 740 N N . ASN A 1 93 ? -22.687 31.285 52.170 1.00 39.41 93 ASN A N 1
ATOM 741 C CA . ASN A 1 93 ? -23.274 31.035 53.498 1.00 39.41 93 ASN A CA 1
ATOM 742 C C . ASN A 1 93 ? -23.770 29.619 53.850 1.00 39.41 93 ASN A C 1
ATOM 744 O O . ASN A 1 93 ? -24.794 29.181 53.332 1.00 39.41 93 ASN A O 1
ATOM 748 N N . GLN A 1 94 ? -23.142 28.993 54.853 1.00 53.59 94 GLN A N 1
ATOM 749 C CA . GLN A 1 94 ? -23.569 29.037 56.266 1.00 53.59 94 GLN A CA 1
ATOM 750 C C . GLN A 1 94 ? -22.361 28.834 57.183 1.00 53.59 94 GLN A C 1
ATOM 752 O O . GLN A 1 94 ? -21.453 28.080 56.771 1.00 53.59 94 GLN A O 1
#

Organism: Microcebus murinus (NCBI:txid30608)

InterPro domains:
  IPR001909 Krueppel-associated box [PF01352] (22-61)
  IPR001909 Krueppel-associated box [PS50805] (22-94)
  IPR001909 Krueppel-associated box [SM00349] (22-81)
  IPR001909 Krueppel-associated box [cd07765] (23-58)
  IPR003655 Ancestral KRAB domain [PS50806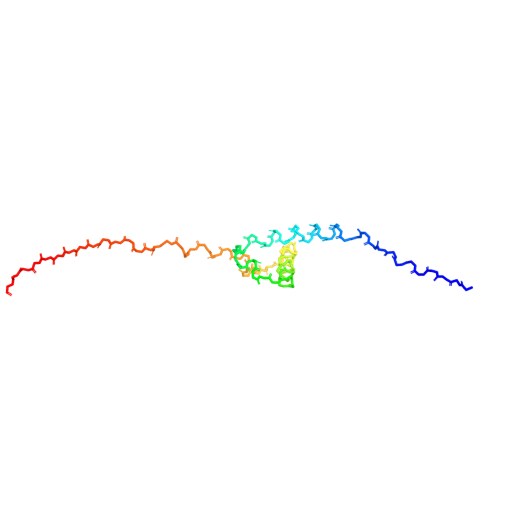] (19-82)
  IPR036051 Krueppel-associated box domain superfamily [SSF109640] (18-72)

Sequence (94 aa):
MDRGRSFAKSSGGDAQISEKCKTFKDISKYFSKEEWSRLGYSQKTSYVYMKKNYDTMTRLGLKTNLPAFMSSKRRAIKSQAQGSAGQRQSRRNQ

Secondary structure (DSSP, 8-state):
-----------THHHHHHHHHHHHHHHHTTS-HHHHHHS-HHHHHHHHHHHHHHHHHHHTT---PPPGGG------------------------

pLDDT: mean 76.21, std 19.06, range [39.41, 96.62]

Foldseek 3Di:
DDDDPPPPPPPPPPVVVVVLVVLLVVLCVLDDPVVSVPDDPVRSVVSSVVVVVVVVCVVVVHDDDDPPSNPSVPPPPPDDPPDDDDDDDDDDDD